Protein AF-D8FCP9-F1 (afdb_monomer_lite)

Radius of gyration: 24.13 Å; chains: 1; bounding box: 99×43×38 Å

pLDDT: mean 74.88, std 14.26, range [43.56, 91.38]

Structure (mmCIF, N/CA/C/O backbone):
data_AF-D8FCP9-F1
#
_entry.id   AF-D8FCP9-F1
#
loop_
_atom_site.group_PDB
_atom_site.id
_atom_site.type_symbol
_atom_site.label_atom_id
_atom_site.label_alt_id
_atom_site.label_comp_id
_atom_site.label_asym_id
_atom_site.label_entity_id
_atom_site.label_seq_id
_atom_site.pdbx_PDB_ins_code
_atom_site.Cartn_x
_atom_site.Cartn_y
_atom_site.Cartn_z
_atom_site.occupancy
_atom_site.B_iso_or_equiv
_atom_site.auth_seq_id
_atom_site.auth_comp_id
_atom_site.auth_asym_id
_atom_site.auth_atom_id
_atom_site.pdbx_PDB_model_num
ATOM 1 N N . MET A 1 1 ? 41.284 -29.477 6.770 1.00 47.72 1 MET A N 1
ATOM 2 C CA . MET A 1 1 ? 39.862 -29.524 7.178 1.00 47.72 1 MET A CA 1
ATOM 3 C C . MET A 1 1 ? 39.495 -28.160 7.758 1.00 47.72 1 MET A C 1
ATOM 5 O O . MET A 1 1 ? 39.246 -28.043 8.949 1.00 47.72 1 MET A O 1
ATOM 9 N N . LYS A 1 2 ? 39.602 -27.108 6.937 1.00 47.38 2 LYS A N 1
ATOM 10 C CA . LYS A 1 2 ? 39.326 -25.710 7.309 1.00 47.38 2 LYS A CA 1
ATOM 11 C C . LYS A 1 2 ? 38.707 -24.929 6.140 1.00 47.38 2 LYS A C 1
ATOM 13 O O . LYS A 1 2 ? 38.720 -23.712 6.146 1.00 47.38 2 LYS A O 1
ATOM 18 N N . ASP A 1 3 ? 38.122 -25.654 5.190 1.00 49.00 3 ASP A N 1
ATOM 19 C CA . ASP A 1 3 ? 37.711 -25.137 3.882 1.00 49.00 3 ASP A CA 1
ATOM 20 C C . ASP A 1 3 ? 36.315 -25.695 3.550 1.00 49.00 3 ASP A C 1
ATOM 22 O O . ASP A 1 3 ? 36.125 -26.403 2.569 1.00 49.00 3 ASP A O 1
ATOM 26 N N . PHE A 1 4 ? 35.358 -25.509 4.467 1.00 51.78 4 PHE A N 1
ATOM 27 C CA . PHE A 1 4 ? 33.963 -25.960 4.296 1.00 51.78 4 PHE A CA 1
ATOM 28 C C . PHE A 1 4 ? 32.936 -24.842 4.550 1.00 51.78 4 PHE A C 1
ATOM 30 O O . PHE A 1 4 ? 31.740 -25.091 4.537 1.00 51.78 4 PHE A O 1
ATOM 37 N N . PHE A 1 5 ? 33.376 -23.612 4.811 1.00 53.06 5 PHE A N 1
ATOM 38 C CA . PHE A 1 5 ? 32.493 -22.500 5.187 1.00 53.06 5 PHE A CA 1
ATOM 39 C C . PHE A 1 5 ? 32.773 -21.250 4.341 1.00 53.06 5 PHE A C 1
ATOM 41 O O . PHE A 1 5 ? 32.869 -20.160 4.887 1.00 53.06 5 PHE A O 1
ATOM 48 N N . ASP A 1 6 ? 32.951 -21.423 3.031 1.00 49.28 6 ASP A N 1
ATOM 49 C CA . ASP A 1 6 ? 33.287 -20.338 2.093 1.00 49.28 6 ASP A CA 1
ATOM 50 C C . ASP A 1 6 ? 32.479 -20.465 0.785 1.00 49.28 6 ASP A C 1
ATOM 52 O O . ASP A 1 6 ? 33.048 -20.484 -0.294 1.00 49.28 6 ASP A O 1
ATOM 56 N N . ASP A 1 7 ? 31.157 -20.664 0.879 1.00 43.56 7 ASP A N 1
ATOM 57 C CA . ASP A 1 7 ? 30.255 -20.628 -0.295 1.00 43.56 7 ASP A CA 1
ATOM 58 C C . ASP A 1 7 ? 28.806 -20.321 0.129 1.00 43.56 7 ASP A C 1
ATOM 60 O O . ASP A 1 7 ? 27.857 -21.048 -0.151 1.00 43.56 7 ASP A O 1
ATOM 64 N N . PHE A 1 8 ? 28.630 -19.277 0.932 1.00 50.62 8 PHE A N 1
ATOM 65 C CA . PHE A 1 8 ? 27.328 -18.621 1.052 1.00 50.62 8 PHE A CA 1
ATOM 66 C C . PHE A 1 8 ? 27.574 -17.159 0.704 1.00 50.62 8 PHE A C 1
ATOM 68 O O . PHE A 1 8 ? 27.588 -16.294 1.575 1.00 50.62 8 PHE A O 1
ATOM 75 N N . GLU A 1 9 ? 27.933 -16.931 -0.562 1.00 56.72 9 GLU A N 1
ATOM 76 C CA . GLU A 1 9 ? 27.876 -15.602 -1.159 1.00 56.72 9 GLU A CA 1
ATOM 77 C C . GLU A 1 9 ? 26.442 -15.088 -0.979 1.00 56.72 9 GLU A C 1
ATOM 79 O O . GLU A 1 9 ? 25.504 -15.713 -1.472 1.00 56.72 9 GLU A O 1
ATOM 84 N N . ASP A 1 10 ? 26.289 -14.037 -0.167 1.00 52.91 10 ASP A N 1
ATOM 85 C CA . ASP A 1 10 ? 25.444 -12.863 -0.426 1.00 52.91 10 ASP A CA 1
ATOM 86 C C . ASP A 1 10 ? 24.483 -13.037 -1.624 1.00 52.91 10 ASP A C 1
ATOM 88 O O . ASP A 1 10 ? 24.719 -12.527 -2.718 1.00 52.91 10 ASP A O 1
ATOM 92 N N . ASP A 1 11 ? 23.371 -13.743 -1.423 1.00 51.66 11 ASP A N 1
ATOM 93 C CA . ASP A 1 11 ? 22.172 -13.558 -2.243 1.00 51.66 11 ASP A CA 1
ATOM 94 C C . ASP A 1 11 ? 21.261 -12.611 -1.450 1.00 51.66 11 ASP A C 1
ATOM 96 O O . ASP A 1 11 ? 20.277 -12.998 -0.819 1.00 51.66 11 ASP A O 1
ATOM 100 N N . ASP A 1 12 ? 21.680 -11.343 -1.393 1.00 50.84 12 ASP A N 1
ATOM 101 C CA . ASP A 1 12 ? 20.989 -10.227 -0.732 1.00 50.84 12 ASP A CA 1
ATOM 102 C C . ASP A 1 12 ? 19.653 -9.842 -1.407 1.00 50.84 12 ASP A C 1
ATOM 104 O O . ASP A 1 12 ? 19.016 -8.859 -1.025 1.00 50.84 12 ASP A O 1
ATOM 108 N N . ASP A 1 13 ? 19.159 -10.635 -2.359 1.00 53.41 13 ASP A N 1
ATOM 109 C CA . ASP A 1 13 ? 17.855 -10.461 -2.997 1.00 53.41 13 ASP A CA 1
ATOM 110 C C . ASP A 1 13 ? 16.821 -11.435 -2.410 1.00 53.41 13 ASP A C 1
ATOM 112 O O . ASP A 1 13 ? 16.201 -12.244 -3.097 1.00 53.41 13 ASP A O 1
ATOM 116 N N . ILE A 1 14 ? 16.551 -11.294 -1.106 1.00 58.84 14 ILE A N 1
ATOM 117 C CA . ILE A 1 14 ? 15.451 -11.990 -0.400 1.00 58.84 14 ILE A CA 1
ATOM 118 C C . ILE A 1 14 ? 14.088 -11.788 -1.111 1.00 58.84 14 ILE A C 1
ATOM 120 O O . ILE A 1 14 ? 13.173 -12.597 -0.941 1.00 58.84 14 ILE A O 1
ATOM 124 N N . PHE A 1 15 ? 13.959 -10.749 -1.946 1.00 60.19 15 PHE A N 1
ATOM 125 C CA . PHE A 1 15 ? 12.827 -10.526 -2.847 1.00 60.19 15 PHE A CA 1
ATOM 126 C C . PHE A 1 15 ? 13.326 -10.144 -4.252 1.00 60.19 15 PHE A C 1
ATOM 128 O O . PHE A 1 15 ? 13.482 -8.950 -4.526 1.00 60.19 15 PHE A O 1
ATOM 135 N N . PRO A 1 16 ? 13.565 -11.114 -5.157 1.00 70.69 16 PRO A N 1
ATOM 136 C CA . PRO A 1 16 ? 14.071 -10.820 -6.491 1.00 70.69 16 PRO A CA 1
ATOM 137 C C . PRO A 1 16 ? 13.054 -9.970 -7.258 1.00 70.69 16 PRO A C 1
ATOM 139 O O . PRO A 1 16 ? 11.947 -10.418 -7.571 1.00 70.69 16 PRO A O 1
ATOM 142 N N . ARG A 1 17 ? 13.435 -8.726 -7.563 1.00 81.00 17 ARG A N 1
ATOM 143 C CA . ARG A 1 17 ? 12.667 -7.850 -8.452 1.00 81.00 17 ARG A CA 1
ATOM 144 C C . ARG A 1 17 ? 12.8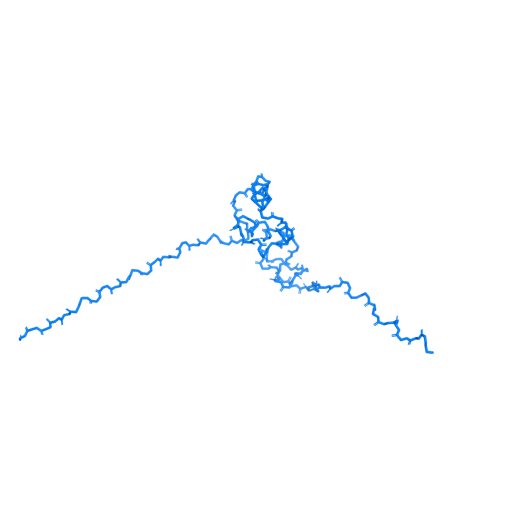88 -8.305 -9.895 1.00 81.00 17 ARG A C 1
ATOM 146 O O . ARG A 1 17 ? 14.012 -8.614 -10.284 1.00 81.00 17 ARG A O 1
ATOM 153 N N . TYR A 1 18 ? 11.838 -8.330 -10.704 1.00 85.81 18 TYR A N 1
ATOM 154 C CA . TYR A 1 18 ? 11.920 -8.732 -12.112 1.00 85.81 18 TYR A CA 1
ATOM 155 C C . TYR A 1 18 ? 11.371 -7.639 -13.025 1.00 85.81 18 TYR A C 1
ATOM 157 O O . TYR A 1 18 ? 10.598 -6.789 -12.598 1.00 85.81 18 TYR A O 1
ATOM 165 N N . GLU A 1 19 ? 11.794 -7.623 -14.287 1.00 90.38 19 GLU A N 1
ATOM 166 C CA . GLU A 1 19 ? 11.294 -6.650 -15.258 1.00 90.38 19 GLU A CA 1
ATOM 167 C C . GLU A 1 19 ? 9.914 -7.080 -15.775 1.00 90.38 19 GLU A C 1
ATOM 169 O O . GLU A 1 19 ? 9.777 -8.126 -16.414 1.00 90.38 19 GLU A O 1
ATOM 174 N N . ALA A 1 20 ? 8.882 -6.287 -15.485 1.00 89.81 20 ALA A N 1
ATOM 175 C CA . ALA A 1 20 ? 7.530 -6.491 -15.996 1.00 89.81 20 ALA A CA 1
ATOM 176 C C . ALA A 1 20 ? 6.713 -5.187 -15.994 1.00 89.81 20 ALA A C 1
ATOM 178 O O . ALA A 1 20 ? 7.182 -4.116 -15.608 1.00 89.81 20 ALA A O 1
ATOM 179 N N . GLU A 1 21 ? 5.469 -5.279 -16.457 1.00 91.38 21 GLU A N 1
ATOM 180 C CA . GLU A 1 21 ? 4.496 -4.190 -16.427 1.00 91.38 21 GLU A CA 1
ATOM 181 C C . GLU A 1 21 ? 3.851 -4.072 -15.036 1.00 91.38 21 GLU A C 1
ATOM 183 O O . GLU A 1 21 ? 3.226 -5.012 -14.535 1.00 91.38 21 GLU A O 1
ATOM 188 N N . CYS A 1 22 ? 3.993 -2.900 -14.413 1.00 91.31 22 CYS A N 1
ATOM 189 C CA . CYS A 1 22 ? 3.444 -2.619 -13.092 1.00 91.31 22 CYS A CA 1
ATOM 190 C C . CYS A 1 22 ? 1.911 -2.600 -13.112 1.00 91.31 22 CYS A C 1
ATOM 192 O O . CYS A 1 22 ? 1.305 -1.777 -13.793 1.00 91.31 22 CYS A O 1
ATOM 194 N N . GLN A 1 23 ? 1.275 -3.410 -12.263 1.00 86.50 23 GLN A N 1
ATOM 195 C CA . GLN A 1 23 ? -0.191 -3.501 -12.169 1.00 86.50 23 GLN A CA 1
ATOM 196 C C . GLN A 1 23 ? -0.874 -2.226 -11.633 1.00 86.50 23 GLN A C 1
ATOM 198 O O . GLN A 1 23 ? -2.096 -2.103 -11.698 1.00 86.50 23 GLN A O 1
ATOM 203 N N . GLY A 1 24 ? -0.112 -1.294 -11.049 1.0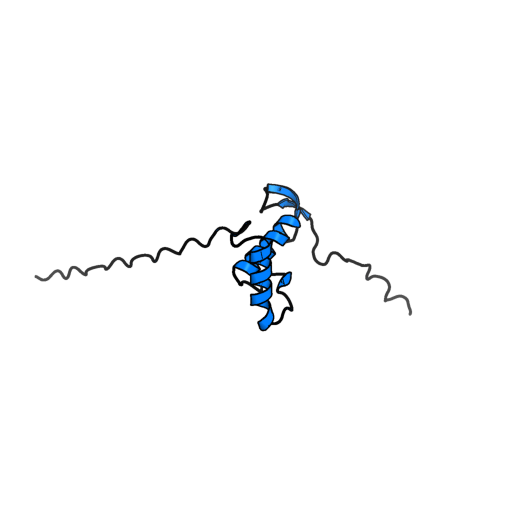0 84.44 24 GLY A N 1
ATOM 204 C CA . GLY A 1 24 ? -0.639 -0.053 -10.475 1.00 84.44 24 GLY A CA 1
ATOM 205 C C . GLY A 1 24 ? -0.594 1.155 -11.413 1.00 84.44 24 GLY A C 1
ATOM 206 O O . GLY A 1 24 ? -1.427 2.053 -11.288 1.00 84.44 24 GLY A O 1
ATOM 207 N N . CYS A 1 25 ? 0.384 1.211 -12.318 1.00 86.50 25 CYS A N 1
ATOM 208 C CA . CYS A 1 25 ? 0.611 2.364 -13.194 1.00 86.50 25 CYS A CA 1
ATOM 209 C C . CYS A 1 25 ? 0.827 2.008 -14.670 1.00 86.50 25 CYS A C 1
ATOM 211 O O . CYS A 1 25 ? 1.076 2.920 -15.458 1.00 86.50 25 CYS A O 1
ATOM 213 N N . ASP A 1 26 ? 0.754 0.723 -15.029 1.00 86.62 26 ASP A N 1
ATOM 214 C CA . ASP A 1 26 ? 0.920 0.191 -16.390 1.00 86.62 26 ASP A CA 1
ATOM 215 C C . ASP A 1 26 ? 2.263 0.583 -17.049 1.00 86.62 26 ASP A C 1
ATOM 217 O O . ASP A 1 26 ? 2.409 0.619 -18.270 1.00 86.62 26 ASP A O 1
ATOM 221 N N . MET A 1 27 ? 3.274 0.916 -16.237 1.00 87.69 27 MET A N 1
ATOM 222 C CA . MET A 1 27 ? 4.626 1.221 -16.710 1.00 87.69 27 MET A CA 1
ATOM 223 C C . MET A 1 27 ? 5.516 -0.017 -16.620 1.00 87.69 27 MET A C 1
ATOM 225 O O . MET A 1 27 ? 5.472 -0.752 -15.633 1.00 87.69 27 MET A O 1
ATOM 229 N N . TRP A 1 28 ? 6.352 -0.217 -17.637 1.00 89.94 28 TRP A N 1
ATOM 230 C CA . TRP A 1 28 ? 7.378 -1.257 -17.652 1.00 89.94 28 TRP A CA 1
ATOM 231 C C . TRP A 1 28 ? 8.558 -0.854 -16.770 1.00 89.94 28 TRP A C 1
ATOM 233 O O . TRP A 1 28 ? 9.063 0.265 -16.877 1.00 89.94 28 TRP A O 1
ATOM 243 N N . GLY A 1 29 ? 9.002 -1.764 -15.910 1.00 88.25 29 GLY A N 1
ATOM 244 C CA . GLY A 1 29 ? 10.157 -1.550 -15.050 1.00 88.25 29 GLY A CA 1
ATOM 245 C C . GLY A 1 29 ? 10.388 -2.716 -14.100 1.00 88.25 29 GLY A C 1
ATOM 246 O O . GLY A 1 29 ? 9.810 -3.788 -14.260 1.00 88.25 29 GLY A O 1
ATOM 247 N N . LEU A 1 30 ? 11.238 -2.497 -13.099 1.00 88.06 30 LEU A N 1
ATOM 248 C CA . LEU A 1 30 ? 11.435 -3.471 -12.032 1.00 88.06 30 LEU A CA 1
ATOM 249 C C . LEU A 1 30 ? 10.205 -3.497 -11.128 1.00 88.06 30 LEU A C 1
ATOM 251 O O . LEU A 1 30 ? 9.824 -2.474 -10.548 1.00 88.06 30 LEU A O 1
ATOM 255 N N . VAL A 1 31 ? 9.609 -4.675 -11.014 1.00 89.62 31 VAL A N 1
ATOM 256 C CA . VAL A 1 31 ? 8.473 -4.952 -10.146 1.00 89.62 31 VAL A CA 1
ATOM 257 C C . VAL A 1 31 ? 8.850 -5.953 -9.060 1.00 89.62 31 VAL A C 1
ATOM 259 O O . VAL A 1 31 ? 9.781 -6.743 -9.216 1.00 89.62 31 VAL A O 1
ATOM 262 N N . ASP A 1 32 ? 8.128 -5.891 -7.950 1.00 87.12 32 ASP A N 1
ATOM 263 C CA . ASP A 1 32 ? 8.196 -6.847 -6.850 1.00 87.12 32 ASP A CA 1
ATOM 264 C C . ASP A 1 32 ? 7.436 -8.158 -7.157 1.00 87.12 32 ASP A C 1
ATOM 266 O O . ASP A 1 32 ? 6.890 -8.370 -8.245 1.00 87.12 32 ASP A O 1
ATOM 270 N N . ASP A 1 33 ? 7.386 -9.059 -6.176 1.00 83.88 33 ASP A N 1
ATOM 271 C CA . ASP A 1 33 ? 6.719 -10.362 -6.259 1.00 83.88 33 ASP A CA 1
ATOM 272 C C . ASP A 1 33 ? 5.202 -10.267 -6.509 1.00 83.88 33 ASP A C 1
ATOM 274 O O . ASP A 1 33 ? 4.605 -11.203 -7.048 1.00 83.88 33 ASP A O 1
ATOM 278 N N . ILE A 1 34 ? 4.585 -9.125 -6.190 1.00 85.69 34 ILE A N 1
ATOM 279 C CA . ILE A 1 34 ? 3.170 -8.835 -6.460 1.00 85.69 34 ILE A CA 1
ATOM 280 C C . ILE A 1 34 ? 2.952 -8.035 -7.756 1.00 85.69 34 ILE A C 1
ATOM 282 O O . ILE A 1 34 ? 1.807 -7.719 -8.093 1.00 85.69 34 ILE A O 1
ATOM 286 N N . GLY A 1 35 ? 4.013 -7.758 -8.520 1.00 87.31 35 GLY A N 1
ATOM 287 C CA . GLY A 1 35 ? 3.941 -7.101 -9.824 1.00 87.31 35 GLY A CA 1
ATOM 288 C C . GLY A 1 35 ? 3.757 -5.584 -9.745 1.00 87.31 35 GLY A C 1
ATOM 289 O O . GLY A 1 35 ? 3.161 -4.986 -10.646 1.00 87.31 35 GLY A O 1
ATOM 290 N N . LEU A 1 36 ? 4.226 -4.948 -8.672 1.00 88.50 36 LEU A N 1
ATOM 291 C CA . LEU A 1 36 ? 4.208 -3.502 -8.481 1.00 88.50 36 LEU A CA 1
ATOM 292 C C . LEU A 1 36 ? 5.617 -2.915 -8.511 1.00 88.50 36 LEU A C 1
ATOM 294 O O . LEU A 1 36 ? 6.568 -3.478 -7.981 1.00 88.50 36 LEU A O 1
ATOM 298 N N . CYS A 1 37 ? 5.747 -1.731 -9.107 1.00 89.75 37 CYS A N 1
ATOM 299 C CA . CYS A 1 37 ? 6.947 -0.925 -8.931 1.00 89.75 37 CYS A CA 1
ATOM 300 C C . CYS A 1 37 ? 7.004 -0.358 -7.505 1.00 89.75 37 CYS A C 1
ATOM 302 O O . CYS A 1 37 ? 5.976 -0.238 -6.836 1.00 89.75 37 CYS A O 1
ATOM 304 N N . GLU A 1 38 ? 8.189 0.073 -7.078 1.00 86.12 38 GLU A N 1
ATOM 305 C CA . GLU A 1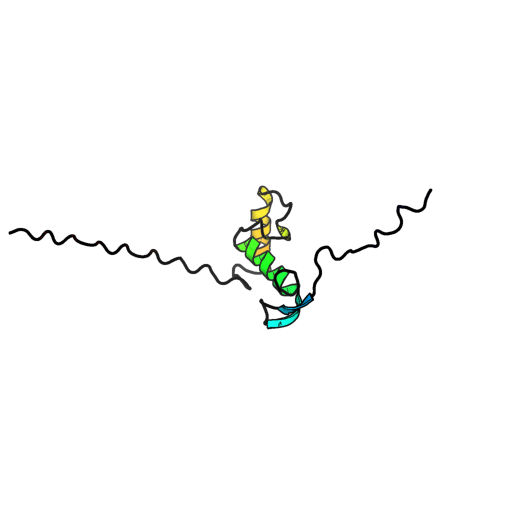 38 ? 8.439 0.630 -5.741 1.00 86.12 38 GLU A CA 1
ATOM 306 C C . GLU A 1 38 ? 7.444 1.739 -5.352 1.00 86.12 38 GLU A C 1
ATOM 308 O O . GLU A 1 38 ? 6.817 1.673 -4.297 1.00 86.12 38 GLU A O 1
ATOM 313 N N . ASP A 1 39 ? 7.175 2.687 -6.255 1.00 87.56 39 ASP A N 1
ATOM 314 C CA . ASP A 1 39 ? 6.192 3.753 -6.022 1.00 87.56 39 ASP A CA 1
ATOM 315 C C . ASP A 1 39 ? 4.766 3.226 -5.792 1.00 87.56 39 ASP A C 1
ATOM 317 O O . ASP A 1 39 ? 3.987 3.791 -5.016 1.00 87.56 39 ASP A O 1
ATOM 321 N N . CYS A 1 40 ? 4.374 2.174 -6.517 1.00 87.38 40 CYS A N 1
ATOM 322 C CA . CYS A 1 40 ? 3.043 1.589 -6.393 1.00 87.38 40 CYS A CA 1
ATOM 323 C C . CYS A 1 40 ? 2.938 0.685 -5.164 1.00 87.38 40 CYS A C 1
ATOM 325 O O . CYS A 1 40 ? 1.888 0.689 -4.520 1.00 87.38 40 CYS A O 1
ATOM 327 N N . ALA A 1 41 ? 4.012 -0.014 -4.800 1.00 87.56 41 ALA A N 1
ATOM 328 C CA . ALA A 1 41 ? 4.109 -0.775 -3.561 1.00 87.56 41 ALA A CA 1
ATOM 329 C C . ALA A 1 41 ? 3.975 0.148 -2.336 1.00 87.56 41 ALA A C 1
ATOM 331 O O . ALA A 1 41 ? 3.189 -0.134 -1.432 1.00 87.56 41 ALA A O 1
ATOM 332 N N . GLU A 1 42 ? 4.622 1.320 -2.341 1.00 87.12 42 GLU A N 1
ATOM 333 C CA . GLU A 1 42 ? 4.454 2.314 -1.273 1.00 87.12 42 GLU A CA 1
ATOM 334 C C . GLU A 1 42 ? 3.017 2.848 -1.175 1.00 87.12 42 GLU A C 1
ATOM 336 O O . GLU A 1 42 ? 2.474 3.035 -0.083 1.00 87.12 42 GLU A O 1
ATOM 341 N N . LYS A 1 43 ? 2.375 3.126 -2.315 1.00 88.00 43 LYS A N 1
ATOM 342 C CA . LYS A 1 43 ? 0.968 3.556 -2.340 1.00 88.00 43 LYS A CA 1
ATOM 343 C C . LYS A 1 43 ? 0.040 2.456 -1.829 1.00 88.00 43 LYS A C 1
ATOM 345 O O . LYS A 1 43 ? -0.908 2.763 -1.103 1.00 88.00 43 LYS A O 1
ATOM 350 N N . LEU A 1 44 ? 0.323 1.198 -2.171 1.00 86.88 44 LEU A N 1
ATOM 351 C CA . LEU A 1 44 ? -0.414 0.044 -1.672 1.00 86.88 44 LEU A CA 1
ATOM 352 C C . LEU A 1 44 ? -0.281 -0.072 -0.150 1.00 86.88 44 LEU A C 1
ATOM 354 O O . LEU A 1 44 ? -1.294 -0.208 0.529 1.00 86.88 44 LEU A O 1
ATOM 358 N N . ASP A 1 45 ? 0.928 0.063 0.393 1.00 87.69 45 ASP A N 1
ATOM 359 C CA . ASP A 1 45 ? 1.183 0.045 1.837 1.00 87.69 45 ASP A CA 1
ATOM 360 C C . ASP A 1 45 ? 0.362 1.118 2.578 1.00 87.69 45 ASP A C 1
ATOM 362 O O . ASP A 1 45 ? -0.350 0.832 3.548 1.00 87.69 45 ASP A O 1
ATOM 366 N N . ARG A 1 46 ? 0.352 2.349 2.048 1.00 86.88 46 ARG A N 1
ATOM 367 C CA . ARG A 1 46 ? -0.476 3.450 2.574 1.00 86.88 46 ARG A CA 1
ATOM 368 C C . ARG A 1 46 ? -1.969 3.122 2.504 1.00 86.88 46 ARG A C 1
ATOM 370 O O . ARG A 1 46 ? -2.708 3.428 3.442 1.00 86.88 46 ARG A O 1
ATOM 377 N N . ASP A 1 47 ? -2.430 2.498 1.422 1.00 86.69 47 ASP A N 1
ATOM 378 C CA . ASP A 1 47 ? -3.821 2.060 1.270 1.00 86.69 47 ASP A CA 1
ATOM 379 C C . ASP A 1 47 ? -4.202 0.952 2.265 1.00 86.69 47 ASP A C 1
ATOM 381 O O . ASP A 1 47 ? -5.294 1.006 2.844 1.00 86.69 47 ASP A O 1
ATOM 385 N N . MET A 1 48 ? -3.302 0.004 2.542 1.00 86.50 48 MET A N 1
ATOM 386 C CA . MET A 1 48 ? -3.500 -1.029 3.567 1.00 86.50 48 MET A CA 1
ATOM 387 C C . MET A 1 48 ? -3.638 -0.404 4.960 1.00 86.50 48 MET A C 1
ATOM 389 O O . MET A 1 48 ? -4.587 -0.704 5.692 1.00 86.50 48 MET A O 1
ATOM 393 N N . ILE A 1 49 ? -2.786 0.570 5.292 1.00 87.75 49 ILE A N 1
ATOM 394 C CA . ILE A 1 49 ? -2.889 1.363 6.528 1.00 87.75 49 ILE A CA 1
ATOM 395 C C . ILE A 1 49 ? -4.230 2.106 6.607 1.00 87.75 49 ILE A C 1
ATOM 397 O O . ILE A 1 49 ? -4.902 2.094 7.645 1.00 87.75 49 ILE A O 1
ATOM 401 N N . ARG A 1 50 ? -4.678 2.731 5.508 1.00 85.12 50 ARG A N 1
ATOM 402 C CA . ARG A 1 50 ? -5.982 3.422 5.445 1.00 85.12 50 ARG A CA 1
ATOM 403 C C . ARG A 1 50 ? -7.142 2.455 5.721 1.00 85.12 50 ARG A C 1
ATOM 405 O O . ARG A 1 50 ? -8.072 2.842 6.447 1.00 85.12 50 ARG A O 1
ATOM 412 N N . LYS A 1 51 ? -7.070 1.221 5.201 1.00 84.44 51 LYS A N 1
ATOM 413 C CA . LYS A 1 51 ? -8.048 0.134 5.408 1.00 84.44 51 LYS A CA 1
ATOM 414 C C . LYS A 1 51 ? -7.953 -0.566 6.767 1.00 84.44 51 LYS A C 1
ATOM 416 O O . LYS A 1 51 ? -8.890 -1.279 7.116 1.00 84.44 51 LYS A O 1
ATOM 421 N N . ARG A 1 52 ? -6.913 -0.285 7.565 1.00 86.31 52 ARG A N 1
ATOM 422 C CA . ARG A 1 52 ? -6.576 -1.008 8.808 1.00 86.31 52 ARG A CA 1
ATOM 423 C C . ARG A 1 52 ? -6.185 -2.476 8.559 1.00 86.31 52 ARG A C 1
ATOM 425 O O . ARG A 1 52 ? -6.309 -3.302 9.458 1.00 86.31 52 ARG A O 1
ATOM 432 N N . ASP A 1 53 ? -5.697 -2.792 7.361 1.00 85.62 53 ASP A N 1
ATOM 433 C CA . ASP A 1 53 ? -5.160 -4.110 6.998 1.00 85.62 53 ASP A CA 1
ATOM 434 C C . ASP A 1 53 ? -3.664 -4.185 7.350 1.00 85.62 53 ASP A C 1
ATOM 436 O O . ASP A 1 53 ? -2.786 -4.259 6.494 1.00 85.62 53 ASP A O 1
ATOM 440 N N . TRP A 1 54 ? -3.363 -4.150 8.650 1.00 84.56 54 TRP A N 1
ATOM 441 C CA . TRP A 1 54 ? -1.993 -4.071 9.179 1.00 84.56 54 TRP A CA 1
ATOM 442 C C . TRP A 1 54 ? -1.101 -5.253 8.786 1.00 84.56 54 TRP A C 1
ATOM 444 O O . TRP A 1 54 ? 0.105 -5.094 8.655 1.00 84.56 54 TRP A O 1
ATOM 454 N N . ALA A 1 55 ? -1.692 -6.434 8.588 1.00 82.38 55 ALA A N 1
ATOM 455 C CA . ALA A 1 55 ? -0.963 -7.655 8.240 1.00 82.38 55 ALA A CA 1
ATOM 456 C C . ALA A 1 55 ? -0.328 -7.611 6.839 1.00 82.38 55 ALA A C 1
ATOM 458 O O . ALA A 1 55 ? 0.595 -8.371 6.572 1.00 82.38 55 ALA A O 1
ATOM 459 N N . TYR A 1 56 ? -0.827 -6.736 5.963 1.00 80.12 56 TYR A N 1
ATOM 460 C CA . TYR A 1 56 ? -0.370 -6.584 4.580 1.00 80.12 56 TYR A CA 1
ATOM 461 C C . TYR A 1 56 ? 0.365 -5.258 4.350 1.00 80.12 56 TYR A C 1
ATOM 463 O O . TYR A 1 56 ? 0.600 -4.878 3.208 1.00 80.12 56 TYR A O 1
ATOM 471 N N . SER A 1 57 ? 0.707 -4.544 5.427 1.00 82.00 57 SER A N 1
ATOM 472 C CA . SER A 1 57 ? 1.502 -3.321 5.373 1.00 82.00 57 SER A CA 1
ATOM 473 C C . SER A 1 57 ? 2.899 -3.584 5.929 1.00 82.00 57 SER A C 1
ATOM 475 O O . SER A 1 57 ? 3.055 -3.994 7.081 1.00 82.00 57 SER A O 1
ATOM 477 N N . ALA A 1 58 ? 3.913 -3.295 5.117 1.00 81.38 58 ALA A N 1
ATOM 478 C CA . ALA A 1 58 ? 5.311 -3.300 5.521 1.00 81.38 58 ALA A CA 1
ATOM 479 C C . ALA A 1 58 ? 5.567 -2.277 6.639 1.00 81.38 58 ALA A C 1
ATOM 481 O O . ALA A 1 58 ? 6.262 -2.581 7.604 1.00 81.38 58 ALA A O 1
ATOM 482 N N . SER A 1 59 ? 4.949 -1.093 6.573 1.00 81.19 59 SER A N 1
ATOM 483 C CA . SER A 1 59 ? 5.129 -0.045 7.592 1.00 81.19 59 SER A CA 1
ATOM 484 C C . SER A 1 59 ? 4.414 -0.343 8.917 1.00 81.19 59 SER A C 1
ATOM 486 O O . SER A 1 59 ? 4.809 0.163 9.969 1.00 81.19 59 SER A O 1
ATOM 488 N N . ALA A 1 60 ? 3.337 -1.133 8.890 1.00 81.31 60 ALA A N 1
ATOM 489 C CA . ALA A 1 60 ? 2.651 -1.588 10.099 1.00 81.31 60 ALA A CA 1
ATOM 490 C C . ALA A 1 60 ? 3.308 -2.832 10.722 1.00 81.31 60 ALA A C 1
ATOM 492 O O . ALA A 1 60 ? 3.067 -3.128 11.897 1.00 81.31 60 ALA A O 1
ATOM 493 N N . PHE A 1 61 ? 4.141 -3.549 9.964 1.00 78.62 61 PHE A N 1
ATOM 494 C CA . PHE A 1 61 ? 4.838 -4.737 10.434 1.00 78.62 61 PHE A CA 1
ATOM 495 C C . PHE A 1 61 ? 5.772 -4.394 11.607 1.00 78.62 61 PHE A C 1
ATOM 497 O O . PHE A 1 61 ? 6.659 -3.551 11.508 1.00 78.62 61 PHE A O 1
ATOM 504 N N . GLY A 1 62 ? 5.544 -5.026 12.761 1.00 75.38 62 GLY A N 1
ATOM 505 C CA . GLY A 1 62 ? 6.305 -4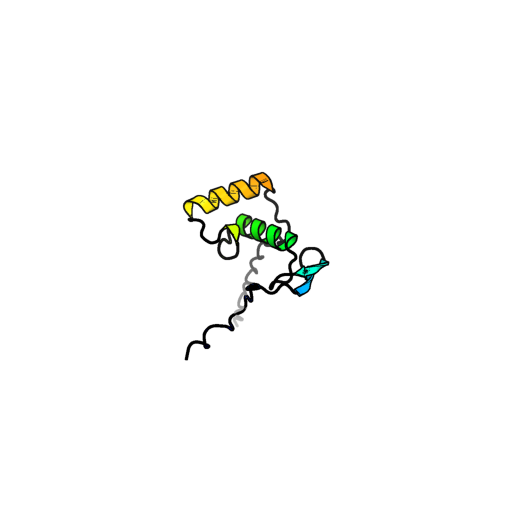.771 13.990 1.00 75.38 62 GLY A CA 1
ATOM 506 C C . GLY A 1 62 ? 5.882 -3.523 14.780 1.00 75.38 62 GLY A C 1
ATOM 507 O O . GLY A 1 62 ? 6.422 -3.280 15.861 1.00 75.38 62 GLY A O 1
ATOM 508 N N . CYS A 1 63 ? 4.896 -2.752 14.308 1.00 79.44 63 CYS A N 1
ATOM 509 C CA . CYS A 1 63 ? 4.357 -1.622 15.059 1.00 79.44 63 CYS A CA 1
ATOM 510 C C . CYS A 1 63 ? 3.343 -2.111 16.117 1.00 79.44 63 CYS A C 1
ATOM 512 O O . CYS A 1 63 ? 2.453 -2.905 15.802 1.00 79.44 63 CYS A O 1
ATOM 514 N N . PRO A 1 64 ? 3.440 -1.664 17.385 1.00 81.94 64 PRO A N 1
ATOM 515 C CA . PRO A 1 64 ? 2.476 -2.039 18.414 1.00 81.94 64 PRO A CA 1
ATOM 516 C C . PRO A 1 64 ? 1.090 -1.463 18.106 1.00 81.94 64 PRO A C 1
ATOM 518 O O . PRO A 1 64 ? 0.968 -0.312 17.689 1.00 81.94 64 PRO A O 1
ATOM 521 N N . GLU A 1 65 ? 0.039 -2.229 18.404 1.00 78.19 65 GLU A N 1
ATOM 522 C CA . GLU A 1 65 ? -1.352 -1.901 18.050 1.00 78.19 65 GLU A CA 1
ATOM 523 C C . GLU A 1 65 ? -1.804 -0.512 18.537 1.00 78.19 65 GLU A C 1
ATOM 525 O O . GLU A 1 65 ? -2.485 0.214 17.818 1.00 78.19 65 GLU A O 1
ATOM 530 N N . ASN A 1 66 ? -1.301 -0.080 19.698 1.00 81.44 66 ASN A N 1
ATOM 531 C CA . ASN A 1 66 ? -1.558 1.248 20.266 1.00 81.44 66 ASN A CA 1
ATOM 532 C C . ASN A 1 66 ? -1.076 2.419 19.389 1.00 81.44 66 ASN A C 1
ATOM 534 O O . ASN A 1 66 ? -1.568 3.526 19.561 1.00 81.44 66 ASN A O 1
ATOM 538 N N . LYS A 1 67 ? -0.108 2.202 18.488 1.00 84.44 67 LYS A N 1
ATOM 539 C CA . LYS A 1 67 ? 0.449 3.230 17.589 1.00 84.44 67 LYS A CA 1
ATOM 540 C C . LYS A 1 67 ? -0.029 3.093 16.144 1.00 84.44 67 LYS A C 1
ATOM 542 O O . LYS A 1 67 ? 0.223 3.985 15.337 1.00 84.44 67 LYS A O 1
ATOM 547 N N . LEU A 1 68 ? -0.722 2.006 15.801 1.00 84.50 68 LEU A N 1
ATOM 548 C CA . LEU A 1 68 ? -1.220 1.777 14.443 1.00 84.50 68 LEU A CA 1
ATOM 549 C C . LEU A 1 68 ? -2.262 2.826 14.042 1.00 84.50 68 LEU A C 1
ATOM 551 O O . LEU A 1 68 ? -2.253 3.322 12.915 1.00 84.50 68 LEU A O 1
ATOM 555 N N . GLU A 1 69 ? -3.135 3.221 14.972 1.00 86.19 69 GLU A N 1
ATOM 556 C CA . GLU A 1 69 ? -4.124 4.268 14.699 1.00 86.19 69 GLU A CA 1
ATOM 557 C C . GLU A 1 69 ? -3.479 5.645 14.501 1.00 86.19 69 GLU A C 1
ATOM 559 O O . GLU A 1 69 ? -3.897 6.386 13.608 1.00 86.19 69 GLU A O 1
ATOM 564 N N . ASP A 1 70 ? -2.428 5.966 15.259 1.00 88.25 70 ASP A N 1
ATOM 565 C CA . ASP A 1 70 ? -1.649 7.193 15.068 1.00 88.25 70 ASP A CA 1
ATOM 566 C C . ASP A 1 70 ? -0.925 7.195 13.719 1.00 88.25 70 ASP A C 1
ATOM 568 O O . ASP A 1 70 ? -0.989 8.186 12.988 1.00 88.25 70 ASP A O 1
ATOM 572 N N . LEU A 1 71 ? -0.313 6.066 13.345 1.00 85.88 71 LEU A N 1
ATOM 573 C CA . LEU A 1 71 ? 0.333 5.876 12.046 1.00 85.88 71 LEU A CA 1
ATOM 574 C C . LEU A 1 71 ? -0.670 6.085 10.905 1.00 85.88 71 LEU A C 1
ATOM 576 O O . LEU A 1 71 ? -0.408 6.830 9.961 1.00 85.88 71 LEU A O 1
ATOM 580 N N . ARG A 1 72 ? -1.875 5.522 11.025 1.00 87.19 72 ARG A N 1
ATOM 581 C CA . ARG A 1 72 ? -2.955 5.760 10.061 1.00 87.19 72 ARG A CA 1
ATOM 582 C C . ARG A 1 72 ? -3.375 7.220 9.995 1.00 87.19 72 ARG A C 1
ATOM 584 O O . ARG A 1 72 ? -3.589 7.733 8.898 1.00 87.19 72 ARG A O 1
ATOM 591 N N . ASN A 1 73 ? -3.508 7.893 11.133 1.00 87.25 73 ASN A N 1
ATOM 592 C CA . ASN A 1 73 ? -3.851 9.312 11.159 1.00 87.25 73 ASN A CA 1
ATOM 593 C C . ASN A 1 73 ? -2.761 10.163 10.494 1.00 87.25 73 ASN A C 1
ATOM 595 O O . ASN A 1 73 ? -3.085 11.091 9.752 1.00 87.25 73 ASN A O 1
ATOM 599 N N . GLU A 1 74 ? -1.485 9.827 10.691 1.00 88.25 74 GLU A N 1
ATOM 600 C CA . GLU A 1 74 ? -0.364 10.483 10.019 1.00 88.25 74 GLU A CA 1
ATOM 601 C C . GLU A 1 74 ? -0.397 10.261 8.500 1.00 88.25 74 GLU A C 1
ATOM 603 O O . GLU A 1 74 ? -0.286 11.225 7.737 1.00 88.25 74 GLU A O 1
ATOM 608 N N . VAL A 1 75 ? -0.631 9.025 8.054 1.00 87.12 75 VAL A N 1
ATOM 609 C CA . VAL A 1 75 ? -0.754 8.682 6.628 1.00 87.12 75 VAL A CA 1
ATOM 610 C C . VAL A 1 75 ? -1.919 9.432 5.982 1.00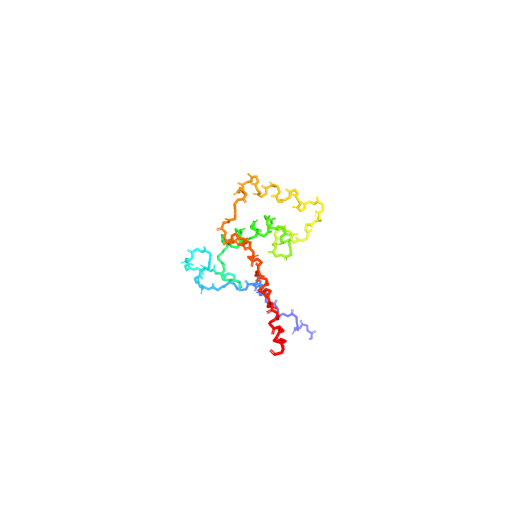 87.12 75 VAL A C 1
ATOM 612 O O . VAL A 1 75 ? -1.752 10.0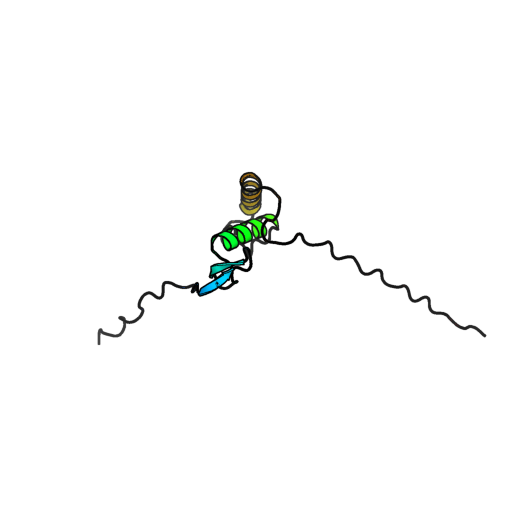42 4.926 1.00 87.12 75 VAL A O 1
ATOM 615 N N . ILE A 1 76 ? -3.079 9.484 6.642 1.00 87.00 76 ILE A N 1
ATOM 616 C CA . ILE A 1 76 ? -4.241 10.249 6.163 1.00 87.00 76 ILE A CA 1
ATOM 617 C C . ILE A 1 76 ? -3.942 11.749 6.126 1.00 87.00 76 ILE A C 1
ATOM 619 O O . ILE A 1 76 ? -4.378 12.437 5.204 1.00 87.00 76 ILE A O 1
ATOM 623 N N . LYS A 1 77 ? -3.196 12.273 7.101 1.00 87.88 77 LYS A N 1
ATOM 624 C CA . LYS A 1 77 ? -2.832 13.691 7.155 1.00 87.88 77 LYS A CA 1
ATOM 625 C C . LYS A 1 77 ? -1.848 14.082 6.049 1.00 87.88 77 LYS A C 1
ATOM 627 O O . LYS A 1 77 ? -1.986 15.171 5.500 1.00 87.88 77 LYS A O 1
ATOM 632 N N . ARG A 1 78 ? -0.869 13.227 5.727 1.00 85.25 78 ARG A N 1
ATOM 633 C CA . ARG A 1 78 ? 0.147 13.498 4.693 1.00 85.25 78 ARG A CA 1
ATOM 634 C C . ARG A 1 78 ? -0.360 13.254 3.273 1.00 85.25 78 ARG A C 1
ATOM 636 O O . ARG A 1 78 ? -0.103 14.075 2.402 1.00 85.25 78 ARG A O 1
ATOM 643 N N . TYR A 1 79 ? -1.077 12.155 3.049 1.00 80.75 79 TYR A N 1
ATOM 644 C CA . TYR A 1 79 ? -1.435 11.683 1.705 1.00 80.75 79 TYR A CA 1
ATOM 645 C C . TYR A 1 79 ? -2.939 11.759 1.408 1.00 80.75 79 TYR A C 1
ATOM 647 O O . TYR A 1 79 ? -3.381 11.433 0.312 1.00 80.75 79 TYR A O 1
ATOM 655 N N . GLY A 1 80 ? -3.755 12.176 2.375 1.00 80.50 80 GLY A N 1
ATOM 656 C CA . GLY A 1 80 ? -5.205 12.251 2.231 1.00 80.50 80 GLY A CA 1
ATOM 657 C C . GLY A 1 80 ? -5.924 10.930 2.521 1.00 80.50 80 GLY A C 1
ATOM 658 O O . GLY A 1 80 ? -5.330 9.858 2.657 1.00 80.50 80 GLY A O 1
ATOM 659 N N . SER A 1 81 ? -7.250 11.026 2.634 1.00 74.19 81 SER A N 1
ATOM 660 C CA . SER A 1 81 ? -8.146 9.926 3.016 1.00 74.19 81 SER A CA 1
ATOM 661 C C . SER A 1 81 ? -8.604 9.034 1.859 1.00 74.19 81 SER A C 1
ATOM 663 O O . SER A 1 81 ? -9.268 8.029 2.108 1.00 74.19 81 SER A O 1
ATOM 665 N N . LYS A 1 82 ? -8.294 9.397 0.610 1.00 77.12 82 LYS A N 1
ATOM 666 C CA . LYS A 1 82 ? -8.687 8.628 -0.577 1.00 77.12 82 LYS A CA 1
ATOM 667 C C . LYS A 1 82 ? -7.667 7.533 -0.864 1.00 77.12 82 LYS A C 1
ATOM 669 O O . LYS A 1 82 ? -6.472 7.767 -0.718 1.00 77.12 82 LYS A O 1
ATOM 674 N N . LEU A 1 83 ? -8.170 6.368 -1.267 1.00 71.81 83 LEU A N 1
ATOM 675 C CA . LEU A 1 83 ? -7.342 5.268 -1.750 1.00 71.81 83 LEU A CA 1
ATOM 676 C C . LEU A 1 83 ? -6.837 5.599 -3.157 1.00 71.81 83 LEU A C 1
ATOM 678 O O . LEU A 1 83 ? -7.595 6.144 -3.964 1.00 71.81 83 LEU A O 1
ATOM 682 N N . GLU A 1 84 ? -5.568 5.311 -3.422 1.00 70.50 84 GLU A N 1
ATOM 683 C CA . GLU A 1 84 ? -4.902 5.676 -4.681 1.00 70.50 84 GLU A CA 1
ATOM 684 C C . GLU A 1 84 ? -4.768 4.482 -5.625 1.00 70.50 84 GLU A C 1
ATOM 686 O O . GLU A 1 84 ? -4.933 4.646 -6.831 1.00 70.50 84 GLU A O 1
ATOM 691 N N . LEU A 1 85 ? -4.512 3.289 -5.081 1.00 70.75 85 LEU A N 1
ATOM 692 C CA . LEU A 1 85 ? -4.318 2.060 -5.848 1.00 70.75 85 LEU A CA 1
ATOM 693 C C . LEU A 1 85 ? -5.490 1.090 -5.685 1.00 70.75 85 LEU A C 1
ATOM 695 O O . LEU A 1 85 ? -5.895 0.423 -6.637 1.00 70.75 85 LEU A O 1
ATOM 699 N N . ILE A 1 86 ? -6.057 0.996 -4.479 1.00 74.31 86 ILE A N 1
ATOM 700 C CA . ILE A 1 86 ? -7.118 0.025 -4.215 1.00 74.31 86 ILE A CA 1
ATOM 701 C C . ILE A 1 86 ? -8.485 0.630 -4.540 1.00 74.31 86 ILE A C 1
ATOM 703 O O . ILE A 1 86 ? -8.890 1.642 -3.968 1.00 74.31 86 ILE A O 1
ATOM 707 N N . ALA A 1 87 ? -9.254 -0.046 -5.398 1.00 68.94 87 ALA A N 1
ATOM 708 C CA . ALA A 1 87 ? -10.649 0.312 -5.622 1.00 68.94 87 ALA A CA 1
ATOM 709 C C . ALA A 1 87 ? -11.434 0.299 -4.296 1.00 68.94 87 ALA A C 1
ATOM 711 O O . ALA A 1 87 ? -11.330 -0.642 -3.499 1.00 68.94 87 ALA A O 1
ATOM 712 N N . GLU A 1 88 ? -12.246 1.336 -4.067 1.00 59.34 88 GLU A N 1
ATOM 713 C CA . GLU A 1 88 ? -13.145 1.389 -2.914 1.00 59.34 88 GLU A CA 1
ATOM 714 C C . GLU A 1 88 ? -14.010 0.123 -2.875 1.00 59.34 88 GLU A C 1
ATOM 716 O O . GLU A 1 88 ? -14.565 -0.301 -3.899 1.00 59.34 88 GLU A O 1
ATOM 721 N N . ASP A 1 89 ? -14.123 -0.494 -1.694 1.00 59.69 89 ASP A N 1
ATOM 722 C CA . ASP A 1 89 ? -14.895 -1.722 -1.524 1.00 59.69 89 ASP A CA 1
ATOM 723 C C . ASP A 1 89 ? -16.366 -1.406 -1.819 1.00 59.69 89 ASP A C 1
ATOM 725 O O . ASP A 1 89 ? -17.088 -0.823 -1.003 1.00 59.69 89 ASP A O 1
ATOM 729 N N . LYS A 1 90 ? -16.816 -1.715 -3.042 1.00 55.28 90 LYS A N 1
ATOM 730 C CA . LYS A 1 90 ? -18.210 -1.502 -3.433 1.00 55.28 90 LYS A CA 1
ATOM 731 C C . LYS A 1 90 ? -19.065 -2.287 -2.443 1.00 55.28 90 LYS A C 1
ATOM 733 O O . LYS A 1 90 ? -18.916 -3.511 -2.377 1.00 55.28 90 LYS A O 1
ATOM 738 N N . PRO A 1 91 ? -19.997 -1.643 -1.714 1.00 55.97 91 PRO A N 1
ATOM 739 C CA . PRO A 1 91 ? -20.777 -2.334 -0.703 1.00 55.97 91 PRO A CA 1
ATOM 740 C C . PRO A 1 91 ? -21.468 -3.532 -1.351 1.00 55.97 91 PRO A C 1
ATOM 742 O O . PRO A 1 91 ? -22.264 -3.379 -2.287 1.00 55.97 91 PRO A O 1
ATOM 745 N N . ARG A 1 92 ? -21.134 -4.744 -0.882 1.00 57.53 92 ARG A N 1
ATOM 746 C CA . ARG A 1 92 ? -21.701 -5.995 -1.396 1.00 57.53 92 ARG A CA 1
ATOM 747 C C . ARG A 1 92 ? -23.223 -5.904 -1.299 1.00 57.53 92 ARG A C 1
ATOM 749 O O . ARG A 1 92 ? -23.797 -6.007 -0.213 1.00 57.53 92 ARG A O 1
ATOM 756 N N . LYS A 1 93 ? -23.899 -5.697 -2.435 1.00 60.53 93 LYS A N 1
ATOM 757 C CA . LYS A 1 93 ? -25.365 -5.621 -2.492 1.00 60.53 93 LYS A CA 1
ATOM 758 C C . LYS A 1 93 ? -25.931 -6.929 -1.936 1.00 60.53 93 LYS A C 1
ATOM 760 O O . LYS A 1 93 ? -25.823 -7.975 -2.577 1.00 60.53 93 LYS A O 1
ATOM 765 N N . LYS A 1 94 ? -26.538 -6.880 -0.743 1.00 59.22 94 LYS A N 1
ATOM 766 C CA . LYS A 1 94 ? -27.238 -8.025 -0.141 1.00 59.22 94 LYS A CA 1
ATOM 767 C C . LYS A 1 94 ? -28.249 -8.557 -1.160 1.00 59.22 94 LYS A C 1
ATOM 769 O O . LYS A 1 94 ? -29.222 -7.875 -1.488 1.00 59.22 94 LYS A O 1
ATOM 774 N N . LYS A 1 95 ? -28.026 -9.770 -1.680 1.00 62.22 95 LYS A N 1
ATOM 775 C CA . LYS A 1 95 ? -28.982 -10.440 -2.573 1.00 62.22 95 LYS A CA 1
ATOM 776 C C . LYS A 1 95 ? -30.301 -10.602 -1.809 1.00 62.22 95 LYS A C 1
ATOM 778 O O . LYS A 1 95 ? -30.374 -11.373 -0.854 1.00 62.22 95 LYS A O 1
ATOM 783 N N . ARG A 1 96 ? -31.344 -9.859 -2.202 1.00 63.34 96 ARG A N 1
ATOM 784 C CA . ARG A 1 96 ? -32.697 -10.007 -1.637 1.00 63.34 96 ARG A CA 1
ATOM 785 C C . ARG A 1 96 ? -33.137 -11.459 -1.846 1.00 63.34 96 ARG A C 1
ATOM 787 O O . ARG A 1 96 ? -33.294 -11.891 -2.988 1.00 63.34 96 ARG A O 1
ATOM 794 N N . LYS A 1 97 ? -33.330 -12.218 -0.760 1.00 63.09 97 LYS A N 1
ATOM 795 C CA . LYS A 1 97 ? -33.914 -13.567 -0.820 1.00 63.09 97 LYS A CA 1
ATOM 796 C C . LYS A 1 97 ? -35.293 -13.457 -1.482 1.00 63.09 97 LYS A C 1
ATOM 798 O O . LYS A 1 97 ? -36.204 -12.853 -0.918 1.00 63.09 97 LYS A O 1
ATOM 803 N N . LYS A 1 98 ? -35.451 -14.015 -2.689 1.00 63.62 98 LYS A N 1
ATOM 804 C CA . LYS A 1 98 ? -36.763 -14.167 -3.335 1.00 63.62 98 LYS A CA 1
ATOM 805 C C . LYS A 1 98 ? -37.598 -15.101 -2.462 1.00 63.62 98 LYS A C 1
ATOM 807 O O . LYS A 1 98 ? -37.337 -16.299 -2.405 1.00 63.62 98 LYS A O 1
ATOM 812 N N . ASN A 1 99 ? -38.585 -14.540 -1.772 1.00 60.62 99 ASN A N 1
ATOM 813 C CA . ASN A 1 99 ? -39.528 -15.302 -0.970 1.00 60.62 99 ASN A CA 1
ATOM 814 C C . ASN A 1 99 ? -40.400 -16.141 -1.924 1.00 60.62 99 ASN A C 1
ATOM 816 O O . ASN A 1 99 ? -41.309 -15.616 -2.570 1.00 60.62 99 ASN A O 1
ATOM 820 N N . ARG A 1 100 ? -40.080 -17.432 -2.088 1.00 62.66 100 ARG A N 1
ATOM 821 C CA . ARG A 1 100 ? -40.909 -18.386 -2.841 1.00 62.66 100 ARG A CA 1
ATOM 822 C C . ARG A 1 100 ? -42.181 -18.633 -2.027 1.00 62.66 100 ARG A C 1
ATOM 824 O O . ARG A 1 100 ? -42.223 -19.530 -1.193 1.00 62.66 100 ARG A O 1
ATOM 831 N N . ARG A 1 101 ? -43.225 -17.828 -2.262 1.00 62.12 101 ARG A N 1
ATOM 832 C CA . ARG A 1 101 ? -44.582 -18.126 -1.781 1.00 62.12 101 ARG A CA 1
ATOM 833 C C . ARG A 1 101 ? -44.987 -19.487 -2.347 1.00 62.12 101 ARG A C 1
ATOM 835 O O . ARG A 1 101 ? -45.186 -19.619 -3.555 1.00 62.12 101 ARG A O 1
ATOM 842 N N . SER A 1 102 ? -45.073 -20.495 -1.482 1.00 61.28 102 SER A N 1
ATOM 843 C CA . SER A 1 102 ? -45.597 -21.805 -1.844 1.00 61.28 102 SER A CA 1
ATOM 844 C C . SER A 1 102 ? -47.062 -21.643 -2.248 1.00 61.28 102 SER A C 1
ATOM 846 O O . SER A 1 102 ? -47.938 -21.322 -1.446 1.00 61.28 102 SER A O 1
ATOM 848 N N . ARG A 1 103 ? -47.347 -21.836 -3.537 1.00 61.38 103 ARG A N 1
ATOM 849 C CA . ARG A 1 103 ? -48.714 -22.062 -4.003 1.00 61.38 103 ARG A CA 1
ATOM 850 C C . ARG A 1 103 ? -49.145 -23.446 -3.512 1.00 61.38 103 ARG A C 1
ATOM 852 O O . ARG A 1 103 ? -48.978 -24.437 -4.214 1.00 61.38 103 ARG A O 1
ATOM 859 N N . ARG A 1 104 ? -49.691 -23.512 -2.293 1.00 58.78 104 ARG A N 1
ATOM 860 C CA . ARG A 1 104 ? -50.558 -24.615 -1.856 1.00 58.78 104 ARG A CA 1
ATOM 861 C C . ARG A 1 104 ? -51.774 -24.626 -2.788 1.00 58.78 104 ARG A C 1
ATOM 863 O O . ARG A 1 104 ? -52.695 -23.839 -2.596 1.00 58.78 104 ARG A O 1
ATOM 870 N N . LYS A 1 105 ? -51.765 -25.486 -3.812 1.00 55.16 105 LYS A N 1
ATOM 871 C CA . LYS A 1 105 ? -52.998 -25.876 -4.506 1.00 55.16 105 LYS A CA 1
ATOM 872 C C . LYS A 1 105 ? -53.843 -26.658 -3.498 1.00 55.16 105 LYS A C 1
ATOM 874 O O . LYS A 1 105 ? -53.419 -27.711 -3.030 1.00 55.16 105 LYS A O 1
ATOM 879 N N . LYS A 1 106 ? -54.988 -26.099 -3.112 1.00 54.72 106 LYS A N 1
ATOM 880 C CA . LYS A 1 106 ? -56.044 -26.797 -2.378 1.00 54.72 106 LYS A CA 1
ATOM 881 C C . LYS A 1 106 ? -57.235 -26.950 -3.323 1.00 54.72 106 LYS A C 1
ATOM 883 O O . LYS A 1 106 ? -57.713 -25.926 -3.796 1.00 54.72 106 LYS A O 1
ATOM 888 N N . LYS A 1 107 ? -57.671 -28.211 -3.438 1.00 44.88 107 LYS A N 1
ATOM 889 C CA . LYS A 1 107 ? -58.900 -28.758 -4.032 1.00 44.88 107 LYS A CA 1
ATOM 890 C C . LYS A 1 107 ? -59.078 -28.597 -5.535 1.00 44.88 107 LYS A C 1
ATOM 892 O O . LYS A 1 107 ? -59.138 -27.452 -6.018 1.00 44.88 107 LYS A O 1
#

Sequence (107 aa):
MKDFFDDFEDDDDIFPRYEAECQGCDMWGLVDDIGLCEDCAEKLDRDMIRKRDWAYSASAFGCPENKLEDLRNEVIKRYGSKLELIAEDKPRKKKRKKNRRSRRKKK

Foldseek 3Di:
DPPDPPPPPDPVPPWDWDFDQAPQPRDTDTATPVRHDPVVLVLVLLLCLLVVVLVSHPVSVPPDPVCSVVVNVVSCVPPNNDRRRDDDPDPPPPDPPPPPPDPPDDD

Secondary structure (DSSP, 8-state):
---SS--------SS--EEEE-TTT--EEEE-TTS--HHHHHHHHHHHHHHT-GGG-TTTTT--HHHHHHHHHHHHHHH-SS-SSSPP-------------------